Protein AF-A0A533XH03-F1 (afdb_monomer)

Solvent-accessible surface area (backbone atoms only — not comparable to full-atom values): 8552 Å² total; per-residue (Å²): 132,84,80,72,77,79,55,45,36,20,59,55,50,42,56,50,32,41,78,64,39,35,42,55,83,45,78,31,44,38,31,40,45,45,75,72,92,84,51,80,44,82,40,80,40,59,32,47,67,52,38,63,72,67,66,63,76,37,39,36,33,43,39,34,50,44,50,45,43,66,99,48,91,47,102,49,60,51,48,59,33,42,35,39,39,34,32,40,72,48,95,93,38,65,48,82,59,46,69,46,64,68,70,48,70,76,60,98,69,88,46,72,69,50,54,54,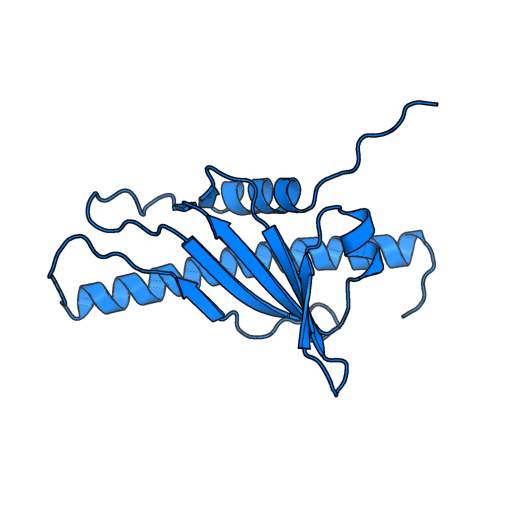50,52,53,56,49,50,52,52,52,32,50,47,54,51,50,43,54,49,54,53,51,51,55,42,54,52,47,28,62,78,69,68,55,81,131

Radius of gyration: 17.08 Å; Cα contacts (8 Å, |Δi|>4): 236; chains: 1; bounding box: 43×24×58 Å

Structure (mmCIF, N/CA/C/O backbone):
data_AF-A0A533XH03-F1
#
_entry.id   AF-A0A533XH03-F1
#
loop_
_atom_site.group_PDB
_atom_site.id
_atom_site.type_symbol
_atom_site.label_atom_id
_atom_site.label_alt_id
_atom_site.label_comp_id
_atom_site.label_a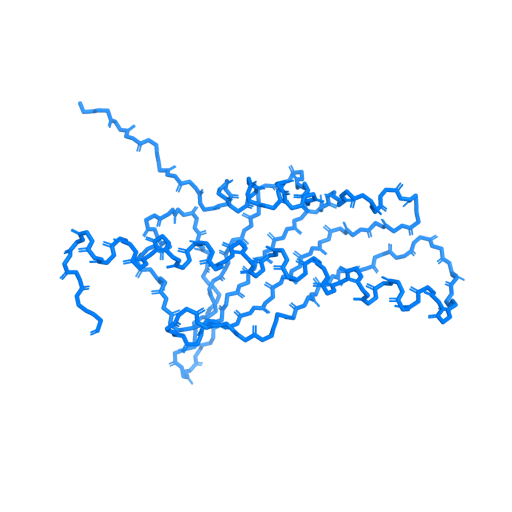sym_id
_atom_site.label_entity_id
_atom_site.label_seq_id
_atom_site.pdbx_PDB_ins_code
_atom_sit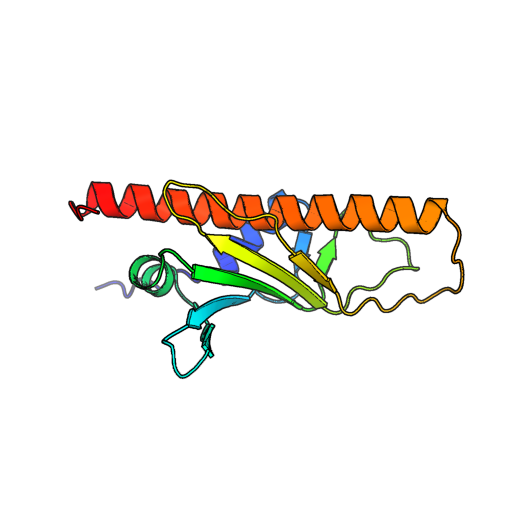e.Cartn_x
_atom_site.Cartn_y
_atom_site.Cartn_z
_atom_site.occupancy
_atom_site.B_iso_or_equiv
_atom_site.auth_seq_id
_atom_site.auth_comp_id
_atom_site.auth_asym_id
_atom_site.auth_atom_id
_atom_site.pdbx_PDB_model_num
ATOM 1 N N . MET A 1 1 ? 5.589 12.569 31.742 1.00 42.75 1 MET A N 1
ATOM 2 C CA . MET A 1 1 ? 4.852 11.869 30.667 1.00 42.75 1 MET A CA 1
ATOM 3 C C . MET A 1 1 ? 5.755 11.829 29.450 1.00 42.75 1 MET A C 1
ATOM 5 O O . MET A 1 1 ? 6.034 12.877 28.885 1.00 42.75 1 MET A O 1
ATOM 9 N N . THR A 1 2 ? 6.311 10.673 29.101 1.00 47.31 2 THR A N 1
ATOM 10 C CA . THR A 1 2 ? 7.083 10.542 27.862 1.00 47.31 2 THR A CA 1
ATOM 11 C C . THR A 1 2 ? 6.105 10.635 26.697 1.00 47.31 2 THR A C 1
ATOM 13 O O . THR A 1 2 ? 5.283 9.743 26.500 1.00 47.31 2 THR A O 1
ATOM 16 N N . SER A 1 3 ? 6.149 11.748 25.963 1.00 52.34 3 SER A N 1
ATOM 17 C CA . SER A 1 3 ? 5.499 11.865 24.658 1.00 52.34 3 SER A CA 1
ATOM 18 C C . SER A 1 3 ? 6.087 10.769 23.769 1.00 52.34 3 SER A C 1
ATOM 20 O O . SER A 1 3 ? 7.226 10.874 23.309 1.00 52.34 3 SER A O 1
ATOM 22 N N . ARG A 1 4 ? 5.382 9.639 23.638 1.00 75.44 4 ARG A N 1
ATOM 23 C CA . ARG A 1 4 ? 5.787 8.586 22.707 1.00 75.44 4 ARG A CA 1
ATOM 24 C C . ARG A 1 4 ? 5.620 9.169 21.314 1.00 75.44 4 ARG A C 1
ATOM 26 O O . ARG A 1 4 ? 4.515 9.558 20.947 1.00 75.44 4 ARG A O 1
ATOM 33 N N . LYS A 1 5 ? 6.721 9.250 20.564 1.00 83.19 5 LYS A N 1
ATOM 34 C CA . LYS A 1 5 ? 6.668 9.648 19.157 1.00 83.19 5 LYS A CA 1
ATOM 35 C C . LYS A 1 5 ? 5.668 8.738 18.429 1.00 83.19 5 LYS A C 1
ATOM 37 O O . LYS A 1 5 ? 5.695 7.527 18.673 1.00 83.19 5 LYS A O 1
ATOM 42 N N . PRO A 1 6 ? 4.787 9.293 17.582 1.00 88.12 6 PRO A N 1
ATOM 43 C CA . PRO A 1 6 ? 3.853 8.487 16.814 1.00 88.12 6 PRO A CA 1
ATOM 44 C C . PRO A 1 6 ? 4.626 7.533 15.903 1.00 88.12 6 PRO A C 1
ATOM 46 O O . PRO A 1 6 ? 5.630 7.913 15.302 1.00 88.12 6 PRO A O 1
ATOM 49 N N . VAL A 1 7 ? 4.158 6.289 15.814 1.00 91.94 7 VAL A N 1
ATOM 50 C CA . VAL A 1 7 ? 4.714 5.302 14.884 1.00 91.94 7 VAL A CA 1
ATOM 51 C C . VAL A 1 7 ? 4.192 5.630 13.490 1.00 91.94 7 VAL A C 1
ATOM 53 O O . VAL A 1 7 ? 2.975 5.667 13.291 1.00 91.94 7 VAL A O 1
ATOM 56 N N . LEU A 1 8 ? 5.088 5.881 12.536 1.00 94.88 8 LEU A N 1
ATOM 57 C CA . LEU A 1 8 ? 4.712 6.174 11.155 1.00 94.88 8 LEU A CA 1
ATOM 58 C C . LEU A 1 8 ? 4.418 4.874 10.404 1.00 94.88 8 LEU A C 1
ATOM 60 O O . LEU A 1 8 ? 5.175 3.910 10.485 1.00 94.88 8 LEU A O 1
ATOM 64 N N . VAL A 1 9 ? 3.323 4.846 9.645 1.00 94.06 9 VAL A N 1
ATOM 65 C CA . VAL A 1 9 ? 2.981 3.687 8.801 1.00 94.06 9 VAL A CA 1
ATOM 66 C C . VAL A 1 9 ? 3.991 3.519 7.683 1.00 94.06 9 VAL A C 1
ATOM 68 O O . VAL A 1 9 ? 4.356 2.392 7.367 1.00 94.06 9 VAL A O 1
ATOM 71 N N . GLY A 1 10 ? 4.476 4.628 7.127 1.00 93.06 10 GLY A N 1
ATOM 72 C CA . GLY A 1 10 ? 5.501 4.602 6.093 1.00 93.06 10 GLY A CA 1
ATOM 73 C C . GLY A 1 10 ? 6.777 3.887 6.539 1.00 93.06 10 GLY A C 1
ATOM 74 O O . GLY A 1 10 ? 7.320 3.105 5.768 1.00 93.06 10 GLY A O 1
ATOM 75 N N . ASP A 1 11 ? 7.195 4.049 7.798 1.00 92.38 11 ASP A N 1
ATOM 76 C CA . ASP A 1 11 ? 8.374 3.359 8.343 1.00 92.38 11 ASP A CA 1
ATOM 77 C C . ASP A 1 11 ? 8.136 1.846 8.474 1.00 92.38 11 ASP A C 1
ATOM 79 O O . ASP A 1 11 ? 9.010 1.041 8.153 1.00 92.38 11 ASP A O 1
ATOM 83 N N . ILE A 1 12 ? 6.931 1.439 8.895 1.00 90.94 12 ILE A N 1
ATOM 84 C CA . ILE A 1 12 ? 6.545 0.019 8.957 1.00 90.94 12 ILE A CA 1
ATOM 85 C C . ILE A 1 12 ? 6.534 -0.583 7.547 1.00 90.94 12 ILE A C 1
ATOM 87 O O . ILE A 1 12 ? 7.068 -1.671 7.330 1.00 90.94 12 ILE A O 1
ATOM 91 N N . VAL A 1 13 ? 5.934 0.124 6.586 1.00 91.06 13 VAL A N 1
ATOM 92 C CA . VAL A 1 13 ? 5.881 -0.301 5.184 1.00 91.06 13 VAL A CA 1
ATOM 93 C C . VAL A 1 13 ? 7.295 -0.406 4.614 1.00 91.06 13 VAL A C 1
ATOM 95 O O . VAL A 1 13 ? 7.616 -1.438 4.036 1.00 91.06 13 VAL A O 1
ATOM 98 N N . ALA A 1 14 ? 8.157 0.591 4.827 1.00 91.38 14 ALA A N 1
ATOM 99 C CA . ALA A 1 14 ? 9.553 0.560 4.392 1.00 91.38 14 ALA A CA 1
ATOM 100 C C . ALA A 1 14 ? 10.283 -0.683 4.914 1.00 91.38 14 ALA A C 1
ATOM 102 O O . ALA A 1 14 ? 10.844 -1.436 4.123 1.00 91.3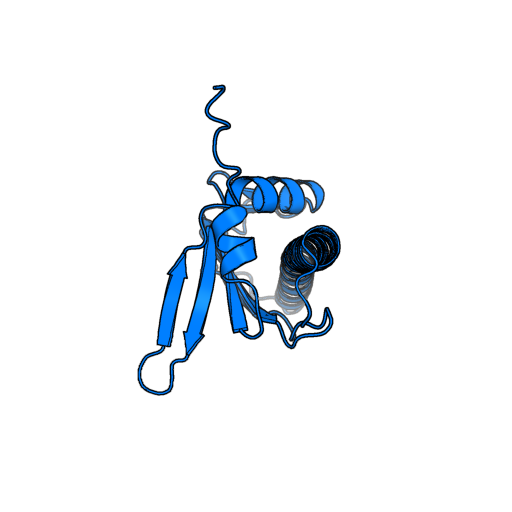8 14 ALA A O 1
ATOM 103 N N . ALA A 1 15 ? 10.201 -0.953 6.220 1.00 88.06 15 ALA A N 1
ATOM 104 C CA . ALA A 1 15 ? 10.868 -2.100 6.833 1.00 88.06 15 ALA A CA 1
ATOM 105 C C . ALA A 1 15 ? 10.358 -3.450 6.291 1.00 88.06 15 ALA A C 1
ATOM 107 O O . ALA A 1 15 ? 11.128 -4.393 6.092 1.00 88.06 15 ALA A O 1
ATOM 108 N N . LEU A 1 16 ? 9.053 -3.572 6.035 1.00 85.62 16 LEU A N 1
ATOM 109 C CA . LEU A 1 16 ? 8.469 -4.792 5.466 1.00 85.62 16 LEU A CA 1
ATOM 110 C C . LEU A 1 16 ? 8.861 -4.986 3.995 1.00 85.62 16 LEU A C 1
ATOM 112 O O . LEU A 1 16 ? 9.125 -6.113 3.569 1.00 85.62 16 LEU A O 1
ATOM 116 N N . LEU A 1 17 ? 8.955 -3.899 3.233 1.00 86.44 17 LEU A N 1
ATOM 117 C CA . LEU A 1 17 ? 9.394 -3.927 1.842 1.00 86.44 17 LEU A CA 1
ATOM 118 C C . LEU A 1 17 ? 10.886 -4.218 1.701 1.00 86.44 17 LEU A C 1
ATOM 120 O O . LEU A 1 17 ? 11.258 -4.993 0.819 1.00 86.44 17 LEU A O 1
ATOM 124 N N . GLU A 1 18 ? 11.719 -3.687 2.594 1.00 86.19 18 GLU A N 1
ATOM 125 C CA . GLU A 1 18 ? 13.162 -3.927 2.605 1.00 86.19 18 GLU A CA 1
ATOM 126 C C . GLU A 1 18 ? 13.483 -5.403 2.865 1.00 86.19 18 GLU A C 1
ATOM 128 O O . GLU A 1 18 ? 14.296 -5.988 2.154 1.00 86.19 18 GLU A O 1
ATOM 133 N N . ASN A 1 19 ? 12.756 -6.064 3.775 1.00 77.81 19 ASN A N 1
ATOM 134 C CA . ASN A 1 19 ? 12.823 -7.526 3.938 1.00 77.81 19 ASN A CA 1
ATOM 135 C C . ASN A 1 19 ? 12.404 -8.280 2.667 1.00 77.81 19 ASN A C 1
ATOM 137 O O . ASN A 1 19 ? 12.849 -9.395 2.391 1.00 77.81 19 ASN A O 1
ATOM 141 N N . GLY A 1 20 ? 11.530 -7.661 1.881 1.00 70.31 20 GLY A N 1
ATOM 142 C CA . GLY A 1 20 ? 11.173 -8.109 0.552 1.00 70.31 20 GLY A CA 1
ATOM 143 C C . GLY A 1 20 ? 12.201 -7.734 -0.514 1.00 70.31 20 GLY A C 1
ATOM 144 O O . GLY A 1 20 ? 11.949 -8.040 -1.667 1.00 70.31 20 GLY A O 1
ATOM 145 N N . GLY A 1 21 ? 13.328 -7.090 -0.226 1.00 76.69 21 GLY A N 1
ATOM 146 C CA . GLY A 1 21 ? 14.283 -6.618 -1.234 1.00 76.69 21 GLY A CA 1
ATOM 147 C C . GLY A 1 21 ? 13.742 -5.487 -2.113 1.00 76.69 21 GLY A C 1
ATOM 148 O O . GLY A 1 21 ? 14.044 -5.423 -3.302 1.00 76.69 21 GLY A O 1
ATOM 149 N N . ILE A 1 22 ? 12.863 -4.647 -1.567 1.00 81.94 22 ILE A N 1
ATOM 150 C CA . ILE A 1 22 ? 12.463 -3.363 -2.145 1.00 81.94 22 ILE A CA 1
ATOM 151 C C . ILE A 1 22 ? 12.878 -2.297 -1.137 1.00 81.94 22 ILE A C 1
ATOM 153 O O . ILE A 1 22 ? 12.241 -2.121 -0.102 1.00 81.94 22 ILE A O 1
ATOM 157 N N . ARG A 1 23 ? 13.964 -1.605 -1.439 1.00 84.19 23 ARG A N 1
ATOM 158 C CA . ARG A 1 23 ? 14.423 -0.426 -0.723 1.00 84.19 23 ARG A CA 1
ATOM 159 C C . ARG A 1 23 ? 13.779 0.813 -1.330 1.00 84.19 23 ARG A C 1
ATOM 161 O O . ARG A 1 23 ? 13.395 0.846 -2.497 1.00 84.19 23 ARG A O 1
ATOM 168 N N . SER A 1 24 ? 13.620 1.839 -0.515 1.00 76.75 24 SER A N 1
ATOM 169 C CA . SER A 1 24 ? 13.096 3.121 -0.958 1.00 76.75 24 SER A CA 1
ATOM 170 C C . SER A 1 24 ? 13.992 4.209 -0.409 1.00 76.75 24 SER A C 1
ATOM 172 O O . SER A 1 24 ? 14.344 4.190 0.769 1.00 76.75 24 SER A O 1
ATOM 174 N N . THR A 1 25 ? 14.365 5.150 -1.267 1.00 78.69 25 THR A N 1
ATOM 175 C CA . THR A 1 25 ? 15.147 6.323 -0.855 1.00 78.69 25 THR A CA 1
ATOM 176 C C . THR A 1 25 ? 14.294 7.321 -0.071 1.00 78.69 25 THR A C 1
ATOM 178 O O . THR A 1 25 ? 14.821 8.137 0.684 1.00 78.69 25 THR A O 1
ATOM 181 N N . THR A 1 26 ? 12.969 7.225 -0.206 1.00 86.06 26 THR A N 1
ATOM 182 C CA . THR A 1 26 ? 11.978 8.012 0.530 1.00 86.06 26 THR A CA 1
ATOM 183 C C . THR A 1 26 ? 11.051 7.111 1.341 1.00 86.06 26 THR A C 1
ATOM 185 O O . THR A 1 26 ? 10.888 5.925 1.052 1.00 86.06 26 THR A O 1
ATOM 188 N N . THR A 1 27 ? 10.410 7.656 2.371 1.00 90.94 27 THR A N 1
ATOM 189 C CA . THR A 1 27 ? 9.418 6.905 3.145 1.00 90.94 27 THR A CA 1
ATOM 190 C C . THR A 1 27 ? 8.192 6.593 2.269 1.00 90.94 27 THR A C 1
ATOM 192 O O . THR A 1 27 ? 7.571 7.528 1.757 1.00 90.94 27 THR A O 1
ATOM 195 N N . PRO A 1 28 ? 7.798 5.313 2.109 1.00 93.50 28 PRO A N 1
ATOM 196 C CA . PRO A 1 28 ? 6.586 4.938 1.391 1.00 93.50 28 PRO A CA 1
ATOM 197 C C . PRO A 1 28 ? 5.339 5.590 1.985 1.00 93.50 28 PRO A C 1
ATOM 199 O O . PRO A 1 28 ? 5.204 5.726 3.202 1.00 93.50 28 PRO A O 1
ATOM 202 N N . VAL A 1 29 ? 4.386 5.924 1.122 1.00 95.88 29 VAL A N 1
ATOM 203 C CA . VAL A 1 29 ? 3.136 6.574 1.515 1.00 95.88 29 VAL A CA 1
ATOM 204 C C . VAL A 1 29 ? 1.975 5.603 1.353 1.00 95.88 29 VAL A C 1
ATOM 206 O O . VAL A 1 29 ? 1.820 4.972 0.306 1.00 95.88 29 VAL A O 1
ATOM 209 N N . LEU A 1 30 ? 1.136 5.491 2.385 1.00 96.06 30 LEU A N 1
ATOM 210 C CA . LEU A 1 30 ? -0.103 4.722 2.330 1.00 96.06 30 LEU A CA 1
ATOM 211 C C . LEU A 1 30 ? -1.287 5.663 2.108 1.00 96.06 30 LEU A C 1
ATOM 213 O O . LEU A 1 30 ? -1.520 6.580 2.890 1.00 96.06 30 LEU A O 1
ATOM 217 N N . TYR A 1 31 ? -2.080 5.391 1.079 1.00 96.00 31 TYR A N 1
ATOM 218 C CA . TYR A 1 31 ? -3.339 6.071 0.812 1.00 96.00 31 TYR A CA 1
ATOM 219 C C . TYR A 1 31 ? -4.532 5.121 0.952 1.00 96.00 31 TYR A C 1
ATOM 221 O O . TYR A 1 31 ? -4.464 3.950 0.580 1.00 96.00 31 TYR A O 1
ATOM 229 N N . LEU A 1 32 ? -5.653 5.661 1.421 1.00 94.75 32 LEU A N 1
ATOM 230 C CA . LEU A 1 32 ? -6.981 5.057 1.376 1.00 94.75 32 LEU A CA 1
ATOM 231 C C . LEU A 1 32 ? -7.863 5.859 0.418 1.00 94.75 32 LEU A C 1
ATOM 233 O O . LEU A 1 32 ? -8.064 7.063 0.586 1.00 94.75 32 LEU A O 1
ATOM 237 N N . TRP A 1 33 ? -8.424 5.172 -0.567 1.00 91.38 33 TRP A N 1
ATOM 238 C CA . TRP A 1 33 ? -9.459 5.685 -1.450 1.00 91.38 33 TRP A CA 1
ATOM 239 C C . TRP A 1 33 ? -10.822 5.356 -0.851 1.00 91.38 33 TRP A C 1
ATOM 241 O O . TRP A 1 33 ? -11.251 4.200 -0.834 1.00 91.38 33 TRP A O 1
ATOM 251 N N . LYS A 1 34 ? -11.496 6.386 -0.339 1.00 81.62 34 LYS A N 1
ATOM 252 C CA . LYS A 1 34 ? -12.825 6.263 0.252 1.00 81.62 34 LYS A CA 1
ATOM 253 C C . LYS A 1 34 ? -13.863 6.778 -0.730 1.00 81.62 34 LYS A C 1
ATOM 255 O O . LYS A 1 34 ? -13.842 7.952 -1.105 1.00 81.62 34 LYS A O 1
ATOM 260 N N . ASP A 1 35 ? -14.765 5.892 -1.125 1.00 78.88 35 ASP A N 1
ATOM 261 C CA . ASP A 1 35 ? -15.950 6.254 -1.885 1.00 78.88 35 ASP A CA 1
ATOM 262 C C . ASP A 1 35 ? -17.080 6.597 -0.907 1.00 78.88 35 ASP A C 1
ATOM 264 O O . ASP A 1 35 ? -17.424 5.805 -0.030 1.00 78.88 35 ASP A O 1
ATOM 268 N N . SER A 1 36 ? -17.619 7.810 -1.020 1.00 71.44 36 SER A N 1
ATOM 269 C CA . SER A 1 36 ? -18.793 8.260 -0.257 1.00 71.44 36 SER A CA 1
ATOM 270 C C . SER A 1 36 ? -20.043 8.407 -1.137 1.00 71.44 36 SER A C 1
ATOM 272 O O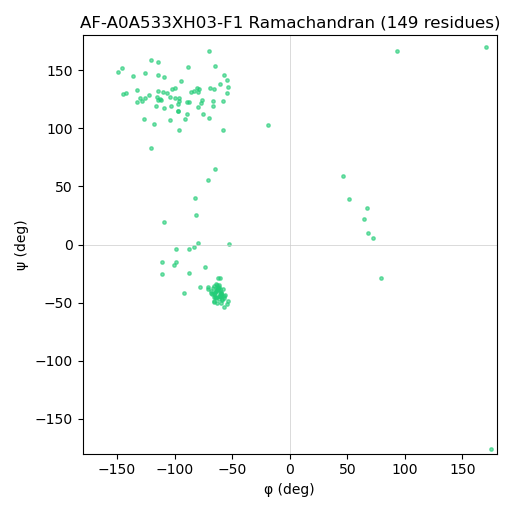 . SER A 1 36 ? -20.972 9.136 -0.795 1.00 71.44 36 SER A O 1
ATOM 274 N N . GLY A 1 37 ? -20.056 7.760 -2.305 1.00 67.69 37 GLY A N 1
ATOM 275 C CA . GLY A 1 37 ? -21.147 7.744 -3.280 1.00 67.69 37 GLY A CA 1
ATOM 276 C C . GLY A 1 37 ? -21.223 8.989 -4.166 1.00 67.69 37 GLY A C 1
ATOM 277 O O . GLY A 1 37 ? -21.663 8.902 -5.307 1.00 67.69 37 GLY A O 1
ATOM 278 N N . ARG A 1 38 ? -20.783 10.156 -3.675 1.00 68.94 38 ARG A N 1
ATOM 279 C CA . ARG A 1 38 ? -20.723 11.409 -4.459 1.00 68.94 38 ARG A CA 1
ATOM 280 C C . ARG A 1 38 ? -19.305 11.873 -4.770 1.00 68.94 38 ARG A C 1
ATOM 282 O O . ARG A 1 38 ? -19.103 12.605 -5.732 1.00 68.94 38 ARG A O 1
ATOM 289 N N . VAL A 1 39 ? -18.340 11.487 -3.939 1.00 73.81 39 VAL A N 1
ATOM 290 C CA . VAL A 1 39 ? -16.941 11.904 -4.052 1.00 73.81 39 VAL A CA 1
ATOM 291 C C . VAL A 1 39 ? -16.049 10.731 -3.677 1.00 73.81 39 VAL A C 1
ATOM 293 O O . VAL A 1 39 ? -16.213 10.130 -2.610 1.00 73.81 39 VAL A O 1
ATOM 296 N N . VAL A 1 40 ? -15.077 10.466 -4.545 1.00 80.00 40 VAL A N 1
ATOM 297 C CA . VAL A 1 40 ? -13.938 9.600 -4.261 1.00 80.00 40 VAL A CA 1
ATOM 298 C C . VAL A 1 40 ? -12.833 10.472 -3.668 1.00 80.00 40 VAL A C 1
ATOM 300 O O . VAL A 1 40 ? -12.290 11.345 -4.344 1.00 80.00 40 VAL A O 1
ATOM 303 N N . ARG A 1 41 ? -12.514 10.267 -2.386 1.00 85.81 41 ARG A N 1
ATOM 304 C CA . ARG A 1 41 ? -11.448 11.003 -1.691 1.00 85.81 41 ARG A CA 1
ATOM 305 C C . ARG A 1 41 ? -10.244 10.097 -1.470 1.00 85.81 41 ARG A C 1
ATOM 307 O O . ARG A 1 41 ? -10.384 9.011 -0.912 1.00 85.81 41 ARG A O 1
ATOM 314 N N . ARG A 1 42 ? -9.059 10.588 -1.836 1.00 92.19 42 ARG A N 1
ATOM 315 C CA . ARG A 1 42 ? -7.773 10.001 -1.444 1.00 92.19 42 ARG A CA 1
ATOM 316 C C . ARG A 1 42 ? -7.341 10.583 -0.097 1.00 92.19 42 ARG A C 1
ATOM 318 O O . ARG A 1 42 ? -7.237 11.802 0.040 1.00 92.19 42 ARG A O 1
ATOM 325 N N . ILE A 1 43 ? -7.125 9.725 0.893 1.00 94.19 43 ILE A N 1
ATOM 326 C CA . ILE A 1 43 ? -6.695 10.083 2.249 1.00 94.19 43 ILE A CA 1
ATOM 327 C C . ILE A 1 43 ? -5.315 9.479 2.474 1.00 94.19 43 ILE A C 1
ATOM 329 O O . ILE A 1 43 ? -5.145 8.284 2.270 1.00 94.19 43 ILE A O 1
ATOM 333 N N . GLU A 1 44 ? -4.342 10.285 2.881 1.00 96.06 44 GLU A N 1
ATOM 334 C CA . GLU A 1 44 ? -3.037 9.787 3.320 1.00 96.06 44 GLU A CA 1
ATOM 335 C C . GLU A 1 44 ? -3.125 9.275 4.756 1.00 96.06 44 GLU A C 1
ATOM 337 O O . GLU A 1 44 ? -3.661 9.966 5.621 1.00 96.06 44 GLU A O 1
ATOM 342 N N . ILE A 1 45 ? -2.602 8.078 4.998 1.00 96.31 45 ILE A N 1
ATOM 343 C CA . ILE A 1 45 ? -2.489 7.464 6.318 1.00 96.31 45 ILE A CA 1
ATOM 344 C C . ILE A 1 45 ? -1.029 7.588 6.753 1.00 96.31 45 ILE A C 1
ATOM 346 O O . ILE A 1 45 ? -0.158 6.891 6.231 1.00 96.31 45 ILE A O 1
ATOM 350 N N . LYS A 1 46 ? -0.755 8.477 7.709 1.00 95.75 46 LYS A N 1
ATOM 351 C CA . LYS A 1 46 ? 0.606 8.809 8.149 1.00 95.75 46 LYS A CA 1
ATOM 352 C C . LYS A 1 46 ? 1.049 7.955 9.322 1.00 95.75 46 LYS A C 1
ATOM 354 O O . LYS A 1 46 ? 2.192 7.503 9.362 1.00 95.75 46 LYS A O 1
ATOM 359 N N . THR A 1 47 ? 0.158 7.736 10.286 1.00 95.38 47 THR A N 1
ATOM 360 C CA . THR A 1 47 ? 0.496 7.066 11.551 1.00 95.38 47 THR A CA 1
ATOM 361 C C . THR A 1 47 ? -0.205 5.725 11.710 1.00 95.38 47 THR A C 1
ATOM 363 O O . THR A 1 47 ? -1.253 5.472 11.116 1.00 95.38 47 THR A O 1
ATOM 366 N N . LEU A 1 48 ? 0.364 4.852 12.54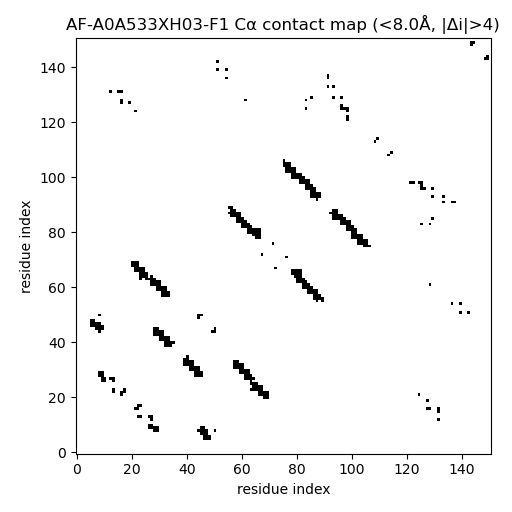5 1.00 92.38 48 LEU A N 1
ATOM 367 C CA . LEU A 1 48 ? -0.247 3.562 12.867 1.00 92.38 48 LEU A CA 1
ATOM 368 C C . LEU A 1 48 ? -1.608 3.752 13.544 1.00 92.38 48 LEU A C 1
ATOM 370 O O . LEU A 1 48 ? -2.524 2.976 13.309 1.00 92.38 48 LEU A O 1
ATOM 374 N N . GLU A 1 49 ? -1.766 4.797 14.354 1.00 91.50 49 GLU A N 1
ATOM 375 C CA . GLU A 1 49 ? -3.043 5.121 14.991 1.00 91.50 49 GLU A CA 1
ATOM 376 C C . GLU A 1 49 ? -4.112 5.520 13.964 1.00 91.50 49 GLU A C 1
ATOM 378 O O . GLU A 1 49 ? -5.227 5.002 14.007 1.00 91.50 49 GLU A O 1
ATOM 383 N N . GLU A 1 50 ? -3.762 6.370 12.993 1.00 94.12 50 GLU A N 1
ATOM 384 C CA . GLU A 1 50 ? -4.652 6.702 11.874 1.00 94.12 50 GLU A CA 1
ATOM 385 C C . GLU A 1 50 ? -5.019 5.458 11.067 1.00 94.12 50 GLU A C 1
ATOM 387 O O . GLU A 1 50 ? -6.186 5.277 10.726 1.00 94.12 50 GLU A O 1
ATOM 392 N N . PHE A 1 51 ? -4.046 4.580 10.798 1.00 94.06 51 PHE A N 1
ATOM 393 C CA . PHE A 1 51 ? -4.304 3.310 10.129 1.00 94.06 51 PHE A CA 1
ATOM 394 C C . PHE A 1 51 ? -5.330 2.488 10.905 1.00 94.06 51 PHE A C 1
ATOM 396 O O . PHE A 1 51 ? -6.353 2.118 10.343 1.00 94.06 51 PHE A O 1
ATOM 403 N N . LEU A 1 52 ? -5.107 2.254 12.199 1.00 91.38 52 LEU A N 1
ATOM 404 C CA . LEU A 1 52 ? -6.009 1.459 13.033 1.00 91.38 52 LEU A CA 1
ATOM 405 C C . LEU A 1 52 ? -7.413 2.076 13.150 1.00 91.38 52 LEU A C 1
ATOM 407 O O . LEU A 1 52 ? -8.383 1.346 13.312 1.00 91.38 52 LEU A O 1
ATOM 411 N N . SER A 1 53 ? -7.535 3.400 13.056 1.00 90.50 53 SER A N 1
ATOM 412 C CA . SER A 1 53 ? -8.822 4.105 13.078 1.00 90.50 53 SER A CA 1
ATOM 413 C C . SER A 1 53 ? -9.572 4.030 11.740 1.00 90.50 53 SER A C 1
ATOM 415 O O . SER A 1 53 ? -10.799 3.937 11.707 1.00 90.50 53 SER A O 1
ATOM 417 N N . LEU A 1 54 ? -8.843 4.068 10.622 1.00 91.81 54 LEU A N 1
ATOM 418 C CA . LEU A 1 54 ? -9.414 4.159 9.274 1.00 91.81 54 LEU A CA 1
ATOM 419 C C . LEU A 1 54 ? -9.493 2.817 8.541 1.00 91.81 54 LEU A C 1
ATOM 421 O O . LEU A 1 54 ? -10.148 2.741 7.497 1.00 91.81 54 LEU A O 1
ATOM 425 N N . PHE A 1 55 ? -8.799 1.785 9.021 1.00 91.81 55 PHE A N 1
ATOM 426 C CA . PHE A 1 55 ? -8.721 0.505 8.335 1.00 91.81 55 PHE A CA 1
ATOM 427 C C . PHE A 1 55 ? -10.087 -0.192 8.277 1.00 91.81 55 PHE A C 1
ATOM 429 O O . PHE A 1 55 ? -10.817 -0.266 9.263 1.00 91.81 55 PHE A O 1
ATOM 436 N N . GLY A 1 56 ? -10.434 -0.702 7.098 1.00 89.94 56 GLY A N 1
ATOM 437 C CA . GLY A 1 56 ? -11.720 -1.318 6.807 1.00 89.94 56 GLY A CA 1
ATOM 438 C C . GLY A 1 56 ? -11.833 -1.684 5.330 1.00 89.94 56 GLY A C 1
ATOM 439 O O . GLY A 1 56 ? -10.880 -1.546 4.565 1.00 89.94 56 GLY A O 1
ATOM 440 N N . VAL A 1 57 ? -12.999 -2.179 4.909 1.00 90.62 57 VAL A N 1
ATOM 441 C CA . VAL A 1 57 ? -13.244 -2.493 3.491 1.00 90.62 57 VAL A CA 1
ATOM 442 C C . VAL A 1 57 ? -13.031 -1.233 2.651 1.00 90.62 57 VAL A C 1
ATOM 444 O O . VAL A 1 57 ? -13.667 -0.205 2.880 1.00 90.62 57 VAL A O 1
ATOM 447 N N . GLY A 1 58 ? -12.138 -1.312 1.668 1.00 91.56 58 GLY A N 1
ATOM 448 C CA . GLY A 1 58 ? -11.729 -0.135 0.912 1.00 91.56 58 GLY A CA 1
ATOM 449 C C . GLY A 1 58 ? -10.548 -0.393 -0.007 1.00 91.56 58 GLY A C 1
ATOM 450 O O . GLY A 1 58 ? -9.924 -1.453 0.038 1.00 91.56 58 GLY A O 1
ATOM 451 N N . THR A 1 59 ? -10.263 0.580 -0.866 1.00 93.56 59 THR A N 1
ATOM 452 C CA . THR A 1 59 ? -9.139 0.515 -1.801 1.00 93.56 59 THR A CA 1
ATOM 453 C C . THR A 1 59 ? -7.943 1.237 -1.203 1.00 93.56 59 THR A C 1
ATOM 455 O O . THR A 1 59 ? -8.016 2.420 -0.883 1.00 93.56 59 THR A O 1
ATOM 458 N N . TYR A 1 60 ? -6.833 0.526 -1.080 1.00 94.50 60 TYR A N 1
ATOM 459 C CA . TYR A 1 60 ? -5.583 1.025 -0.536 1.00 94.50 60 TYR A CA 1
ATOM 460 C C . TYR A 1 60 ? -4.554 1.159 -1.647 1.00 94.50 60 TYR A C 1
ATOM 462 O O . TYR A 1 60 ? -4.509 0.350 -2.573 1.00 94.50 60 TYR A O 1
ATOM 470 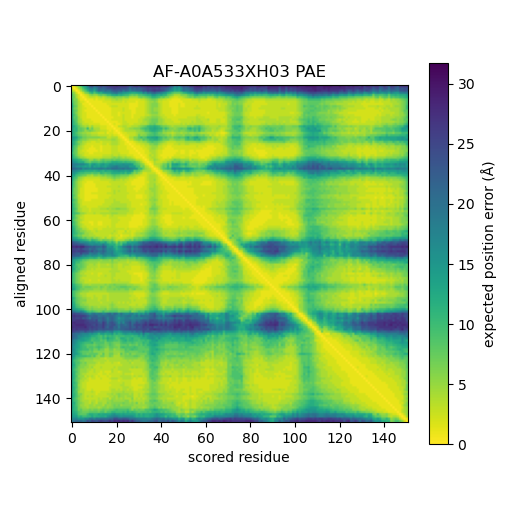N N . GLN A 1 61 ? -3.727 2.190 -1.545 1.00 94.56 61 GLN A N 1
ATOM 471 C CA . GLN A 1 61 ? -2.633 2.447 -2.463 1.00 94.56 61 GLN A CA 1
ATOM 472 C C . GLN A 1 61 ? -1.353 2.643 -1.661 1.00 94.56 61 GLN A C 1
ATOM 474 O O . GLN A 1 61 ? -1.290 3.528 -0.815 1.00 94.56 61 GLN A O 1
ATOM 479 N N . VAL A 1 62 ? -0.326 1.853 -1.951 1.00 93.88 62 VAL A N 1
ATOM 480 C CA . VAL A 1 62 ? 1.039 2.133 -1.495 1.00 93.88 62 VAL A CA 1
ATOM 481 C C . VAL A 1 62 ? 1.752 2.856 -2.624 1.00 93.88 62 VAL A C 1
ATOM 483 O O . VAL A 1 62 ? 1.741 2.383 -3.761 1.00 93.88 62 VAL A O 1
ATOM 486 N N . TYR A 1 63 ? 2.327 4.012 -2.324 1.00 93.19 63 TYR A N 1
ATOM 487 C CA . TYR A 1 63 ? 3.136 4.797 -3.245 1.00 93.19 63 TYR A CA 1
ATOM 488 C C . TYR A 1 63 ? 4.577 4.840 -2.748 1.00 93.19 63 TYR A C 1
ATOM 490 O O . TYR A 1 63 ? 4.827 5.093 -1.569 1.00 93.19 63 TYR A O 1
ATOM 498 N N . ILE A 1 64 ? 5.511 4.578 -3.651 1.00 90.00 64 ILE A N 1
ATOM 499 C CA . ILE A 1 64 ? 6.944 4.561 -3.390 1.00 90.00 64 ILE A CA 1
ATOM 500 C C . ILE A 1 64 ? 7.608 5.416 -4.455 1.00 90.00 64 ILE A C 1
ATOM 502 O O . ILE A 1 64 ? 7.409 5.191 -5.650 1.00 90.00 64 ILE A O 1
ATOM 506 N N . GLU A 1 65 ? 8.394 6.388 -4.019 1.00 88.69 65 GLU A N 1
ATOM 507 C CA . GLU A 1 65 ? 9.158 7.253 -4.906 1.00 88.69 65 GLU A CA 1
ATOM 508 C C . GLU A 1 65 ? 10.607 6.769 -4.960 1.00 88.69 65 GLU A C 1
ATOM 510 O O . GLU A 1 65 ? 11.201 6.461 -3.929 1.00 88.69 65 GLU A O 1
ATOM 515 N N . ASN A 1 66 ? 11.169 6.702 -6.165 1.00 82.38 66 ASN A N 1
ATOM 516 C CA . ASN A 1 66 ? 12.522 6.227 -6.449 1.00 82.38 66 ASN A CA 1
ATOM 517 C C . ASN A 1 66 ? 12.864 4.899 -5.730 1.00 82.38 66 ASN A C 1
ATOM 519 O O . ASN A 1 66 ? 13.800 4.865 -4.920 1.00 82.38 66 ASN A O 1
ATOM 523 N N . PRO A 1 67 ? 12.101 3.813 -5.974 1.00 83.62 67 PRO A N 1
ATOM 524 C CA . PRO A 1 67 ? 12.377 2.516 -5.370 1.00 83.62 67 PRO A CA 1
ATOM 525 C C . PRO A 1 67 ? 13.667 1.894 -5.921 1.00 83.62 67 PRO A C 1
ATOM 527 O O . PRO A 1 67 ? 13.872 1.800 -7.131 1.00 83.62 67 PRO A O 1
ATOM 530 N N . GLU A 1 68 ? 14.487 1.368 -5.020 1.00 79.88 68 GLU A N 1
ATOM 531 C CA . GLU A 1 68 ? 15.607 0.480 -5.322 1.00 79.88 68 GLU A CA 1
ATOM 532 C C . GLU A 1 68 ? 15.144 -0.960 -5.111 1.00 79.88 68 GLU A C 1
ATOM 534 O O . GLU A 1 68 ? 14.704 -1.337 -4.030 1.00 79.88 68 GLU A O 1
ATOM 539 N N . ILE A 1 69 ? 15.200 -1.799 -6.137 1.00 75.00 69 ILE A N 1
ATOM 540 C CA . ILE A 1 69 ? 14.664 -3.157 -6.038 1.00 75.00 69 ILE A CA 1
ATOM 541 C C . ILE A 1 69 ? 15.824 -4.129 -6.200 1.00 75.00 69 ILE A C 1
ATOM 543 O O . ILE A 1 69 ? 16.482 -4.169 -7.241 1.00 75.00 69 ILE A O 1
ATOM 547 N N . ASP A 1 70 ? 16.072 -4.940 -5.174 1.00 66.62 70 ASP A N 1
ATOM 548 C CA . ASP A 1 70 ? 17.097 -5.972 -5.226 1.00 66.62 70 ASP A CA 1
ATOM 549 C C . ASP A 1 70 ? 16.844 -6.863 -6.446 1.00 66.62 70 ASP A C 1
ATOM 551 O O . ASP A 1 70 ? 15.700 -7.192 -6.790 1.00 66.62 70 ASP A O 1
ATOM 555 N N . TYR A 1 71 ? 17.926 -7.268 -7.113 1.00 54.97 71 TYR A N 1
ATOM 556 C CA . TYR A 1 71 ? 17.892 -8.021 -8.372 1.00 54.97 71 TYR A CA 1
ATOM 557 C C . TYR A 1 71 ? 17.363 -7.228 -9.595 1.00 54.97 71 TYR A C 1
ATOM 559 O O . TYR A 1 71 ? 17.138 -7.832 -10.651 1.00 54.97 71 TYR A O 1
ATOM 567 N N . VAL A 1 72 ? 17.179 -5.902 -9.482 1.00 52.81 72 VAL A N 1
ATOM 568 C CA . VAL A 1 72 ? 16.758 -4.994 -10.574 1.00 52.81 72 VAL A CA 1
ATOM 569 C C . VAL A 1 72 ? 17.856 -4.025 -11.023 1.00 52.81 72 VAL A C 1
ATOM 571 O O . VAL A 1 72 ? 17.740 -3.546 -12.149 1.00 52.81 72 VAL A O 1
ATOM 574 N N . ASP A 1 73 ? 18.945 -3.840 -10.259 1.00 48.09 73 ASP A N 1
ATOM 575 C CA . ASP A 1 73 ? 20.129 -3.028 -10.624 1.00 48.09 73 ASP A CA 1
ATOM 576 C C . ASP A 1 73 ? 20.905 -3.593 -11.831 1.00 48.09 73 ASP A C 1
ATOM 578 O O . ASP A 1 73 ? 22.059 -4.014 -11.792 1.00 48.09 73 ASP A O 1
ATOM 582 N N . SER A 1 74 ? 20.238 -3.588 -12.973 1.00 49.16 74 SER A N 1
ATOM 583 C CA . SER A 1 74 ? 20.837 -3.482 -14.282 1.00 49.16 74 SER A CA 1
ATOM 584 C C . SER A 1 74 ? 20.609 -2.040 -14.712 1.00 49.16 74 SER A C 1
ATOM 586 O O . SER A 1 74 ? 19.490 -1.544 -14.606 1.00 49.16 74 SER A O 1
ATOM 588 N N . LYS A 1 75 ? 21.641 -1.375 -15.240 1.00 48.91 75 LYS A N 1
ATOM 589 C CA . LYS A 1 75 ? 21.625 0.036 -15.686 1.00 48.91 75 LYS A CA 1
ATOM 590 C C . LYS A 1 75 ? 20.498 0.427 -16.675 1.00 48.91 75 LYS A C 1
ATOM 592 O O . LYS A 1 75 ? 20.482 1.557 -17.142 1.00 48.91 75 LYS A O 1
ATOM 597 N N . ARG A 1 76 ? 19.617 -0.499 -17.068 1.00 49.97 76 ARG A N 1
ATOM 598 C CA . ARG A 1 76 ? 18.642 -0.371 -18.160 1.00 49.97 76 ARG A CA 1
ATOM 599 C C . ARG A 1 76 ? 17.210 -0.050 -17.713 1.00 49.97 76 ARG A C 1
ATOM 601 O O . ARG A 1 76 ? 16.436 0.403 -18.548 1.00 49.97 76 ARG A O 1
ATOM 608 N N . PHE A 1 77 ? 16.866 -0.258 -16.438 1.00 52.34 77 PHE A N 1
ATOM 609 C CA . PHE A 1 77 ? 15.506 -0.055 -15.919 1.00 52.34 77 PHE A CA 1
ATOM 610 C C . PHE A 1 77 ? 15.540 0.862 -14.712 1.00 52.34 77 PHE A C 1
ATOM 612 O O . PHE A 1 77 ? 15.990 0.447 -13.647 1.00 52.34 77 PHE A O 1
ATOM 619 N N . LYS A 1 78 ? 15.066 2.096 -14.887 1.00 63.31 78 LYS A N 1
ATOM 620 C CA . LYS A 1 78 ? 14.875 3.022 -13.779 1.00 63.31 78 LYS A CA 1
ATOM 621 C C . LYS A 1 78 ? 13.377 3.197 -13.558 1.00 63.31 78 LYS A C 1
ATOM 623 O O . LYS A 1 78 ? 12.661 3.643 -14.446 1.00 63.31 78 LYS A O 1
ATOM 628 N N . VAL A 1 79 ? 12.908 2.798 -12.383 1.00 72.25 79 VAL A N 1
ATOM 629 C CA . VAL A 1 79 ? 11.542 3.075 -11.931 1.00 72.25 79 VAL A CA 1
ATOM 630 C C . VAL A 1 79 ? 11.637 4.315 -11.055 1.00 72.25 79 VAL A C 1
ATOM 632 O O . VAL A 1 79 ? 12.310 4.273 -10.026 1.00 72.25 79 VAL A O 1
ATOM 635 N N . ASN A 1 80 ? 11.030 5.424 -11.475 1.00 77.81 80 ASN A N 1
ATOM 636 C CA . ASN A 1 80 ? 11.058 6.659 -10.689 1.00 77.81 80 ASN A CA 1
ATOM 637 C C . ASN A 1 80 ? 9.904 6.676 -9.677 1.00 77.81 80 ASN A C 1
ATOM 639 O O . ASN A 1 80 ? 10.018 7.281 -8.614 1.00 77.81 80 ASN A O 1
ATOM 643 N N . SER A 1 81 ? 8.823 5.946 -9.947 1.00 84.62 81 SER A N 1
ATOM 644 C CA . SER A 1 81 ? 7.746 5.730 -8.994 1.00 84.62 81 SER A CA 1
ATOM 645 C C . SER A 1 81 ? 7.057 4.382 -9.177 1.00 84.62 81 SER A C 1
ATOM 647 O O . SER A 1 81 ? 6.939 3.817 -10.267 1.00 84.62 81 SER A O 1
ATOM 649 N N . LEU A 1 82 ? 6.590 3.852 -8.055 1.00 85.56 82 LEU A N 1
ATOM 650 C CA . 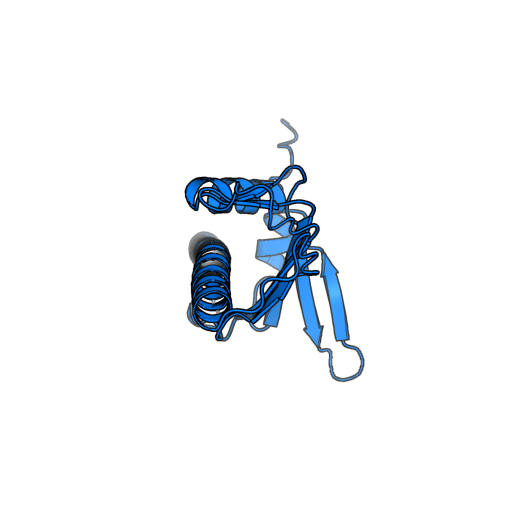LEU A 1 82 ? 5.904 2.578 -7.969 1.00 85.56 82 LEU A CA 1
ATOM 651 C C . LEU A 1 82 ? 4.657 2.766 -7.121 1.00 85.56 82 LEU A C 1
ATOM 653 O O . LEU A 1 82 ? 4.721 3.185 -5.967 1.00 85.56 82 LEU A O 1
ATOM 657 N N . SER A 1 83 ? 3.509 2.440 -7.697 1.00 89.38 83 SER A N 1
ATOM 658 C CA . SER A 1 83 ? 2.236 2.487 -7.010 1.00 89.38 83 SER A CA 1
ATOM 659 C C . SER A 1 83 ? 1.505 1.162 -7.104 1.00 89.38 83 SER A C 1
ATOM 661 O O . SER A 1 83 ? 1.288 0.631 -8.185 1.00 89.38 83 SER A O 1
ATOM 663 N N . ILE A 1 84 ? 1.121 0.609 -5.959 1.00 90.00 84 ILE A N 1
ATOM 664 C CA . ILE A 1 84 ? 0.356 -0.633 -5.893 1.00 90.00 84 ILE A CA 1
ATOM 665 C C . ILE A 1 84 ? -0.999 -0.302 -5.318 1.00 90.00 84 ILE A C 1
ATOM 667 O O . ILE A 1 84 ? -1.082 0.221 -4.209 1.00 90.00 84 ILE A O 1
ATOM 671 N N . VAL A 1 85 ? -2.047 -0.657 -6.051 1.00 91.38 85 VAL A N 1
ATOM 672 C CA . VAL A 1 85 ? -3.436 -0.467 -5.649 1.00 91.38 85 VAL A CA 1
ATOM 673 C C . VAL A 1 85 ? -4.073 -1.831 -5.419 1.00 91.38 85 VAL A C 1
ATOM 675 O O . VAL A 1 85 ? -4.053 -2.690 -6.295 1.00 91.38 85 VAL A O 1
ATOM 678 N N . THR A 1 86 ? -4.652 -2.052 -4.245 1.00 93.38 86 THR A N 1
ATOM 679 C CA . THR A 1 86 ? -5.394 -3.281 -3.926 1.00 93.38 86 THR A CA 1
ATOM 680 C C . THR A 1 86 ? -6.561 -2.965 -3.001 1.00 93.38 86 THR A C 1
ATOM 682 O O . THR A 1 86 ? -6.533 -1.994 -2.244 1.00 93.38 86 THR A O 1
ATOM 685 N N . ARG A 1 87 ? -7.624 -3.764 -3.071 1.00 93.12 87 ARG A N 1
ATOM 686 C CA . ARG A 1 87 ? -8.825 -3.584 -2.262 1.00 93.12 87 ARG A CA 1
ATOM 687 C C . ARG A 1 87 ? -8.863 -4.600 -1.133 1.00 93.12 87 ARG A C 1
ATOM 689 O O . ARG A 1 87 ? -8.818 -5.799 -1.392 1.00 93.12 87 ARG A O 1
ATOM 696 N N . TYR A 1 88 ? -9.021 -4.132 0.101 1.00 92.94 88 TYR A N 1
ATOM 697 C CA . TYR A 1 88 ? -9.375 -4.998 1.220 1.00 92.94 88 TYR A CA 1
ATOM 698 C C . TYR A 1 88 ? -10.859 -5.350 1.125 1.00 92.94 88 TYR A C 1
ATOM 700 O O . TYR A 1 88 ? -11.714 -4.464 1.040 1.00 92.94 88 TYR A O 1
ATOM 708 N N . LEU A 1 89 ? -11.154 -6.647 1.106 1.00 91.44 89 LEU A N 1
ATOM 709 C CA . LEU A 1 89 ? -12.499 -7.197 0.930 1.00 91.44 89 LEU A CA 1
ATOM 710 C C . LEU A 1 89 ? -13.154 -7.593 2.263 1.00 91.44 89 LEU A C 1
ATOM 712 O O . LEU A 1 89 ? -14.319 -7.977 2.261 1.00 91.44 89 LEU A O 1
ATOM 716 N N . GLY A 1 90 ? -12.431 -7.473 3.382 1.00 87.69 90 GLY A N 1
ATOM 717 C CA . GLY A 1 90 ? -12.842 -8.009 4.682 1.00 87.69 90 GLY A CA 1
ATOM 718 C C . GLY A 1 90 ? -12.272 -9.407 4.934 1.00 87.69 90 GLY A C 1
ATOM 719 O O . GLY A 1 90 ? -11.744 -10.045 4.023 1.00 87.69 90 GLY A O 1
ATOM 720 N N . ASP A 1 91 ? -12.345 -9.867 6.183 1.00 85.31 91 ASP A N 1
ATOM 721 C CA . ASP A 1 91 ? -11.943 -11.217 6.612 1.00 85.31 91 ASP A CA 1
ATOM 722 C C . ASP A 1 91 ? -10.530 -11.642 6.170 1.00 85.31 91 ASP A C 1
ATOM 724 O O . ASP A 1 91 ? -10.301 -12.775 5.745 1.00 85.31 91 ASP A O 1
ATOM 728 N N . GLY A 1 92 ? -9.571 -10.711 6.205 1.00 84.62 92 GLY A N 1
ATOM 729 C CA . GLY A 1 92 ? -8.191 -10.965 5.783 1.00 84.62 92 GLY A CA 1
ATOM 730 C C . GLY A 1 92 ? -8.001 -11.114 4.267 1.00 84.62 92 GLY A C 1
ATOM 731 O O . GLY A 1 92 ? -6.898 -11.425 3.819 1.00 84.62 92 GLY A O 1
ATOM 732 N N . LYS A 1 93 ? -9.044 -10.893 3.457 1.00 89.62 93 LYS A N 1
ATOM 733 C CA . LYS A 1 93 ? -8.999 -11.054 1.999 1.00 89.62 93 LYS A CA 1
ATOM 734 C C . LYS A 1 93 ? -8.703 -9.738 1.292 1.00 89.62 93 LYS A C 1
ATOM 736 O O . LYS A 1 93 ? -9.249 -8.685 1.616 1.00 89.62 93 LYS A O 1
ATOM 741 N N . TRP A 1 94 ? -7.887 -9.841 0.252 1.00 92.88 94 TRP A N 1
ATOM 742 C CA . TRP A 1 94 ? -7.487 -8.741 -0.618 1.00 92.88 94 TRP A CA 1
ATOM 743 C C . TRP A 1 94 ? -7.797 -9.093 -2.073 1.00 92.88 94 TRP A C 1
ATOM 745 O O . TRP A 1 94 ? -7.729 -10.261 -2.457 1.00 92.88 94 TRP A O 1
ATOM 755 N N . SER A 1 95 ? -8.130 -8.090 -2.882 1.00 93.06 95 SER A N 1
ATOM 756 C CA . SER A 1 95 ? -8.219 -8.253 -4.332 1.00 93.06 95 SER A CA 1
ATOM 757 C C . SER A 1 95 ? -6.835 -8.451 -4.947 1.00 93.06 95 SER A C 1
ATOM 759 O O . SER A 1 95 ? -5.812 -8.134 -4.331 1.00 93.06 95 SER A O 1
ATOM 761 N N . GLU A 1 96 ? -6.810 -8.892 -6.204 1.00 89.38 96 GLU A N 1
ATOM 762 C CA . GLU A 1 96 ? -5.581 -8.884 -6.991 1.00 89.38 96 GLU A CA 1
ATOM 763 C C . GLU A 1 96 ? -4.982 -7.462 -7.016 1.00 89.38 96 GLU A C 1
ATOM 765 O O . GLU A 1 96 ? -5.723 -6.488 -7.217 1.00 89.38 96 GLU A O 1
ATOM 770 N N . PRO A 1 97 ? -3.680 -7.312 -6.723 1.00 89.88 97 PRO A N 1
ATOM 771 C CA . PRO A 1 97 ? -3.024 -6.021 -6.680 1.00 89.88 97 PRO A CA 1
ATOM 772 C C . PRO A 1 97 ? -2.714 -5.547 -8.097 1.00 89.88 97 PRO A C 1
ATOM 774 O O . PRO A 1 97 ? -2.152 -6.272 -8.915 1.00 89.88 97 PRO A O 1
ATOM 777 N N . VAL A 1 98 ? -3.023 -4.285 -8.362 1.00 87.19 98 VAL A N 1
ATOM 778 C CA . VAL A 1 98 ? -2.675 -3.612 -9.608 1.00 87.19 98 VAL A CA 1
ATOM 779 C C . VAL A 1 98 ? -1.404 -2.816 -9.370 1.00 87.19 98 VAL A C 1
ATOM 781 O O . VAL A 1 98 ? -1.396 -1.874 -8.577 1.00 87.19 98 VAL A O 1
ATOM 784 N N . LEU A 1 99 ? -0.327 -3.200 -10.052 1.00 83.94 99 LEU A N 1
ATOM 785 C CA . LEU A 1 99 ? 0.906 -2.425 -10.079 1.00 83.94 99 LEU A CA 1
ATOM 786 C C . LEU A 1 99 ? 0.827 -1.360 -11.178 1.00 83.94 99 LEU A C 1
ATOM 788 O O . LEU A 1 99 ? 0.507 -1.660 -12.325 1.00 83.94 99 LEU A O 1
ATOM 792 N N . GLN A 1 100 ? 1.166 -0.132 -10.814 1.00 84.31 100 GLN A N 1
ATOM 793 C CA . GLN A 1 100 ? 1.341 1.013 -11.690 1.00 84.31 100 GLN A CA 1
ATOM 794 C C . GLN A 1 100 ? 2.759 1.539 -11.495 1.00 84.31 100 GLN A C 1
ATOM 796 O O . GLN A 1 100 ? 3.201 1.770 -10.371 1.00 84.31 100 GLN A O 1
ATOM 801 N N . THR A 1 101 ? 3.477 1.719 -12.589 1.00 75.88 101 THR A N 1
ATOM 802 C CA . THR A 1 101 ? 4.846 2.232 -12.605 1.00 75.88 101 THR A CA 1
ATOM 803 C C . THR A 1 101 ? 4.953 3.253 -13.714 1.00 75.88 101 THR A C 1
ATOM 805 O O . THR A 1 101 ? 4.340 3.085 -14.766 1.00 75.88 101 THR A O 1
ATOM 808 N N . ASP A 1 102 ? 5.749 4.289 -13.506 1.00 71.12 102 ASP A N 1
ATOM 809 C CA . ASP A 1 102 ? 6.023 5.315 -14.514 1.00 71.12 102 ASP A CA 1
ATOM 810 C C . ASP A 1 102 ? 7.105 4.908 -15.529 1.00 71.12 102 ASP A C 1
ATOM 812 O O . ASP A 1 102 ? 7.736 5.788 -16.097 1.00 71.12 102 ASP A O 1
ATOM 816 N N . GLU A 1 103 ? 7.304 3.594 -15.745 1.00 61.34 103 GLU A N 1
ATOM 817 C CA . GLU A 1 103 ? 8.412 2.964 -16.493 1.00 61.34 103 GLU A CA 1
ATOM 818 C C . GLU A 1 103 ? 9.167 3.917 -17.442 1.00 61.34 103 GLU A C 1
ATOM 820 O O . GLU A 1 103 ? 8.724 4.175 -18.561 1.00 61.34 103 GLU A O 1
ATOM 825 N N . GLU A 1 104 ? 10.358 4.370 -17.034 1.00 52.53 104 GLU A N 1
ATOM 826 C CA . GLU A 1 104 ? 11.340 4.943 -17.956 1.00 52.53 104 GLU A CA 1
ATOM 827 C C . GLU A 1 104 ? 12.347 3.854 -18.352 1.00 52.53 104 GLU A C 1
ATOM 829 O O . GLU A 1 104 ? 13.298 3.519 -17.637 1.00 52.53 104 GLU A O 1
ATOM 834 N N . GLU A 1 105 ? 12.130 3.261 -19.523 1.00 50.12 105 GLU A N 1
ATOM 835 C CA . GLU A 1 105 ? 13.085 2.345 -20.136 1.00 50.12 105 GLU A CA 1
ATOM 836 C C . GLU A 1 105 ? 14.206 3.146 -20.827 1.00 50.12 105 GLU A C 1
ATOM 838 O O . GLU A 1 105 ? 13.966 3.899 -21.770 1.00 50.12 105 GLU A O 1
ATOM 843 N N . VAL A 1 106 ? 15.459 2.971 -20.389 1.00 50.81 106 VAL A N 1
ATOM 844 C CA . VAL A 1 106 ? 16.620 3.698 -20.953 1.00 50.81 106 VAL A CA 1
ATOM 845 C C . VAL A 1 106 ? 17.154 3.021 -22.235 1.00 50.81 106 VAL A C 1
ATOM 847 O O . VAL A 1 106 ? 18.063 3.534 -22.886 1.00 50.81 106 VAL A O 1
ATOM 850 N N . THR A 1 107 ? 16.590 1.885 -22.673 1.00 49.91 107 THR A N 1
ATOM 851 C CA . THR A 1 107 ? 17.054 1.169 -23.883 1.00 49.91 107 THR A CA 1
ATOM 852 C C . THR A 1 107 ? 15.938 0.496 -24.690 1.00 49.91 107 THR A C 1
ATOM 854 O O . THR A 1 107 ? 15.186 -0.305 -24.160 1.00 49.91 107 THR A O 1
ATOM 857 N N . ARG A 1 108 ? 15.914 0.755 -26.007 1.00 49.75 108 ARG A N 1
ATOM 858 C CA . ARG A 1 108 ? 14.925 0.305 -27.014 1.00 49.75 108 ARG A CA 1
ATOM 859 C C . ARG A 1 108 ? 14.972 -1.202 -27.369 1.00 49.75 108 ARG A C 1
ATOM 861 O O . ARG A 1 108 ? 15.120 -1.519 -28.547 1.00 49.75 108 ARG A O 1
ATOM 868 N N . ASP A 1 109 ? 14.866 -2.135 -26.423 1.00 55.16 109 ASP A N 1
ATOM 869 C CA . ASP A 1 109 ? 14.941 -3.579 -26.745 1.00 55.16 109 ASP A CA 1
ATOM 870 C C . ASP A 1 109 ? 13.670 -4.364 -26.348 1.00 55.16 109 ASP A C 1
ATOM 872 O O . ASP A 1 109 ? 13.585 -5.030 -25.318 1.00 55.16 109 ASP A O 1
ATOM 876 N N . PHE A 1 110 ? 12.660 -4.327 -27.226 1.00 57.56 110 PHE A N 1
ATOM 877 C CA . PHE A 1 110 ? 11.305 -4.869 -27.014 1.00 57.56 110 PHE A CA 1
ATOM 878 C C . PHE A 1 110 ? 11.151 -6.384 -27.273 1.00 57.56 110 PHE A C 1
ATOM 880 O O . PHE A 1 110 ? 10.147 -6.827 -27.843 1.00 57.56 110 PHE A O 1
ATOM 887 N N . SER A 1 111 ? 12.118 -7.217 -26.879 1.00 62.62 111 SER A N 1
ATOM 888 C CA . SER A 1 111 ? 12.001 -8.672 -27.093 1.00 62.62 111 SER A CA 1
ATOM 889 C C . SER A 1 111 ? 10.839 -9.301 -26.292 1.00 62.62 111 SER A C 1
ATOM 891 O O . SER A 1 111 ? 10.427 -8.814 -25.236 1.00 62.62 111 SER A O 1
ATOM 893 N N . ARG A 1 112 ? 10.283 -10.423 -26.774 1.00 65.38 112 ARG A N 1
ATOM 894 C CA . ARG A 1 112 ? 9.187 -11.145 -26.090 1.00 65.38 112 ARG A CA 1
ATOM 895 C C . ARG A 1 112 ? 9.606 -11.666 -24.708 1.00 65.38 112 ARG A C 1
ATOM 897 O O . ARG A 1 112 ? 8.829 -11.588 -23.757 1.00 65.38 112 ARG A O 1
ATOM 904 N N . ASP A 1 113 ? 10.847 -12.127 -24.591 1.00 67.56 113 ASP A N 1
ATOM 905 C CA . ASP A 1 113 ? 11.449 -12.570 -23.329 1.00 67.56 113 ASP A CA 1
ATOM 906 C C . ASP A 1 113 ? 11.614 -11.423 -22.337 1.00 67.56 113 ASP A C 1
ATOM 908 O O . ASP A 1 113 ? 11.448 -11.605 -21.127 1.00 67.56 113 ASP A O 1
ATOM 912 N N . PHE A 1 114 ? 11.919 -10.232 -22.850 1.00 62.81 114 PHE A N 1
ATOM 913 C CA . PHE A 1 114 ? 12.016 -9.034 -22.042 1.00 62.81 114 PHE A CA 1
ATOM 914 C C . PHE A 1 114 ? 10.661 -8.685 -21.402 1.00 62.81 114 PHE A C 1
ATOM 916 O O . PHE A 1 114 ? 10.574 -8.591 -20.174 1.00 62.81 114 PHE A O 1
ATOM 923 N N . LYS A 1 115 ? 9.583 -8.643 -22.197 1.00 64.38 115 LYS A N 1
ATOM 924 C CA . LYS A 1 115 ? 8.217 -8.418 -21.689 1.00 64.38 115 LYS A CA 1
ATOM 925 C C . LYS A 1 115 ? 7.815 -9.452 -20.633 1.00 64.38 115 LYS A C 1
ATOM 927 O O . LYS A 1 115 ? 7.321 -9.091 -19.571 1.00 64.38 115 LYS A O 1
ATOM 932 N N . ALA A 1 116 ? 8.097 -10.735 -20.870 1.00 67.62 116 ALA A N 1
ATOM 933 C CA . ALA A 1 116 ? 7.782 -11.797 -19.913 1.00 67.62 116 ALA A CA 1
ATOM 934 C C . ALA A 1 116 ? 8.532 -11.643 -18.574 1.00 67.62 116 ALA A C 1
ATOM 936 O O . ALA A 1 116 ? 7.969 -11.899 -17.505 1.00 67.62 116 ALA A O 1
ATOM 937 N N . LYS A 1 117 ? 9.799 -11.208 -18.607 1.00 66.88 117 LYS A N 1
ATOM 938 C CA . LYS A 1 117 ? 10.576 -10.913 -17.393 1.00 66.88 117 LYS A CA 1
ATOM 939 C C . LYS A 1 117 ? 10.018 -9.696 -16.654 1.00 66.88 117 LYS A C 1
ATOM 941 O O . LYS A 1 117 ? 9.895 -9.772 -15.433 1.00 66.88 117 LYS A O 1
ATOM 946 N N . ALA A 1 118 ? 9.645 -8.629 -17.362 1.00 64.88 118 ALA A N 1
ATOM 947 C CA . ALA A 1 118 ? 9.007 -7.449 -16.775 1.00 64.88 118 ALA A CA 1
ATOM 948 C C . ALA A 1 118 ? 7.692 -7.809 -16.061 1.00 64.88 118 ALA A C 1
ATOM 950 O O . ALA A 1 118 ? 7.523 -7.493 -14.886 1.00 64.88 118 ALA A O 1
ATOM 951 N N . THR A 1 119 ? 6.822 -8.604 -16.69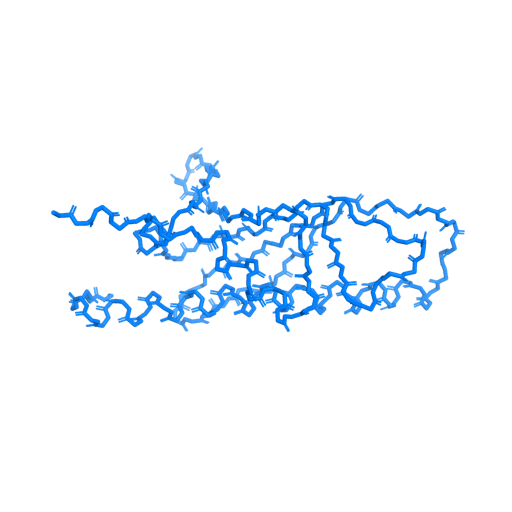2 1.00 68.50 119 THR A N 1
ATOM 952 C CA . THR A 1 119 ? 5.562 -9.054 -16.074 1.00 68.50 119 THR A CA 1
ATOM 953 C C . THR A 1 119 ? 5.784 -9.894 -14.812 1.00 68.50 119 THR A C 1
ATOM 955 O O . THR A 1 119 ? 5.133 -9.670 -13.793 1.00 68.50 119 THR A O 1
ATOM 958 N N . ARG A 1 120 ? 6.735 -10.842 -14.822 1.00 72.25 120 ARG A N 1
ATOM 959 C CA . ARG A 1 120 ? 7.057 -11.639 -13.618 1.00 72.25 120 ARG A CA 1
ATOM 960 C C . ARG A 1 120 ? 7.606 -10.775 -12.480 1.00 72.25 120 ARG A C 1
ATOM 962 O O . ARG A 1 120 ? 7.342 -11.059 -11.313 1.00 72.25 120 ARG A O 1
ATOM 969 N N . ARG A 1 121 ? 8.374 -9.732 -12.810 1.00 70.69 121 ARG A N 1
ATOM 970 C CA . ARG A 1 121 ? 8.889 -8.757 -11.836 1.00 70.69 121 ARG A CA 1
ATOM 971 C C . ARG A 1 121 ? 7.752 -7.953 -11.218 1.00 70.69 121 ARG A C 1
ATOM 973 O O . ARG A 1 121 ? 7.664 -7.907 -9.994 1.00 70.69 121 ARG A O 1
ATOM 980 N N . ALA A 1 122 ? 6.869 -7.410 -12.054 1.00 70.62 122 ALA A N 1
ATOM 981 C CA . ALA A 1 122 ? 5.687 -6.672 -11.628 1.00 70.62 122 ALA A CA 1
ATOM 982 C C . ALA A 1 122 ? 4.836 -7.487 -10.641 1.00 70.62 122 ALA A C 1
ATOM 984 O O . ALA A 1 122 ? 4.549 -7.023 -9.539 1.00 70.62 122 ALA A O 1
ATOM 985 N N . ALA A 1 123 ? 4.547 -8.748 -10.977 1.00 74.56 123 ALA A N 1
ATOM 986 C CA . ALA A 1 123 ? 3.811 -9.663 -10.104 1.00 74.56 123 ALA A CA 1
ATOM 987 C C . ALA A 1 123 ? 4.513 -9.904 -8.754 1.00 74.56 123 ALA A C 1
ATOM 989 O O . ALA A 1 123 ? 3.871 -9.890 -7.704 1.00 74.56 123 ALA A O 1
ATOM 990 N N . ARG A 1 124 ? 5.842 -10.087 -8.747 1.00 78.94 124 ARG A N 1
ATOM 991 C CA . ARG A 1 124 ? 6.608 -10.279 -7.504 1.00 78.94 124 ARG A CA 1
ATOM 992 C C . ARG A 1 124 ? 6.578 -9.034 -6.614 1.00 78.94 124 ARG A C 1
ATOM 994 O O . ARG A 1 124 ? 6.466 -9.176 -5.399 1.00 78.94 124 ARG A O 1
ATOM 1001 N N . ILE A 1 125 ? 6.702 -7.840 -7.192 1.00 78.62 125 ILE A N 1
ATOM 1002 C CA . ILE A 1 125 ? 6.638 -6.580 -6.439 1.00 78.62 125 ILE A CA 1
ATOM 1003 C C . ILE A 1 125 ? 5.239 -6.391 -5.850 1.00 78.62 125 ILE A C 1
ATOM 1005 O O . ILE A 1 125 ? 5.107 -6.174 -4.646 1.00 78.62 125 ILE A O 1
ATOM 1009 N N . ALA A 1 126 ? 4.203 -6.565 -6.673 1.00 82.19 126 ALA A N 1
ATOM 1010 C CA . ALA A 1 126 ? 2.815 -6.460 -6.244 1.00 82.19 126 ALA A CA 1
ATOM 1011 C C . ALA A 1 126 ? 2.505 -7.423 -5.082 1.00 82.19 126 ALA A C 1
ATOM 1013 O O . ALA A 1 126 ? 1.927 -7.011 -4.078 1.00 82.19 126 ALA A O 1
ATOM 1014 N N . GLY A 1 127 ? 2.988 -8.670 -5.159 1.00 85.06 127 GLY A N 1
ATOM 1015 C CA . GLY A 1 127 ? 2.836 -9.660 -4.090 1.00 85.06 127 GLY A CA 1
ATOM 1016 C C . GLY A 1 127 ? 3.526 -9.273 -2.775 1.00 85.06 127 GLY A C 1
ATOM 1017 O O . GLY A 1 127 ? 2.953 -9.468 -1.706 1.00 85.06 127 GLY A O 1
ATOM 1018 N N . LYS A 1 128 ? 4.725 -8.674 -2.822 1.00 85.56 128 LYS A N 1
ATOM 1019 C CA . LYS A 1 128 ? 5.441 -8.205 -1.615 1.00 85.56 128 LYS A CA 1
ATOM 1020 C C . LYS A 1 128 ? 4.708 -7.055 -0.924 1.00 85.56 128 LYS A C 1
ATOM 1022 O O . LYS A 1 128 ? 4.564 -7.049 0.300 1.00 85.56 128 LYS A O 1
ATOM 1027 N N . VAL A 1 129 ? 4.203 -6.106 -1.708 1.00 85.19 129 VAL A N 1
ATOM 1028 C CA . VAL A 1 129 ? 3.436 -4.971 -1.182 1.00 85.19 129 VAL A CA 1
ATOM 1029 C C . VAL A 1 129 ? 2.093 -5.436 -0.618 1.00 85.19 129 VAL A C 1
ATOM 1031 O O . VAL A 1 129 ? 1.711 -5.033 0.478 1.00 85.19 129 VAL A O 1
ATOM 1034 N N . GLN A 1 130 ? 1.400 -6.353 -1.295 1.00 87.12 130 GLN A N 1
ATOM 1035 C CA . GLN A 1 130 ? 0.175 -6.949 -0.761 1.00 87.12 130 GLN A CA 1
ATOM 1036 C C . GLN A 1 130 ? 0.435 -7.743 0.530 1.00 87.12 130 GLN A C 1
ATOM 1038 O O . GLN A 1 130 ? -0.350 -7.652 1.473 1.00 87.12 130 GLN A O 1
ATOM 1043 N N . GLY A 1 131 ? 1.546 -8.481 0.617 1.00 88.00 131 GLY A N 1
ATOM 1044 C CA . GLY A 1 131 ? 1.965 -9.153 1.851 1.00 88.00 131 GLY A CA 1
ATOM 1045 C C . GLY A 1 131 ? 2.182 -8.165 3.001 1.00 88.00 131 GLY A C 1
ATOM 1046 O O . GLY A 1 131 ? 1.702 -8.389 4.110 1.00 88.00 131 GLY A O 1
ATOM 1047 N N . THR A 1 132 ? 2.806 -7.021 2.715 1.00 88.38 132 THR A N 1
ATOM 1048 C CA . THR A 1 132 ? 2.986 -5.915 3.671 1.00 88.38 132 THR A CA 1
ATOM 1049 C C . THR A 1 132 ? 1.643 -5.391 4.195 1.00 88.38 132 THR A C 1
ATOM 1051 O O . THR A 1 132 ? 1.440 -5.290 5.405 1.00 88.38 132 THR A O 1
ATOM 1054 N N . LEU A 1 133 ? 0.683 -5.134 3.301 1.00 89.31 133 LEU A N 1
ATOM 1055 C CA . LEU A 1 133 ? -0.673 -4.715 3.675 1.00 89.31 133 LEU A CA 1
ATOM 1056 C C . LEU A 1 133 ? -1.431 -5.797 4.458 1.00 89.31 133 LEU A C 1
ATOM 1058 O O . LEU A 1 133 ? -2.187 -5.489 5.378 1.00 89.31 133 LEU A O 1
ATOM 1062 N N . THR A 1 134 ? -1.188 -7.069 4.142 1.00 91.25 134 THR A N 1
ATOM 1063 C CA . THR A 1 134 ? -1.763 -8.203 4.872 1.00 91.25 134 THR A CA 1
ATOM 1064 C C . THR A 1 134 ? -1.255 -8.232 6.313 1.00 91.25 134 THR A C 1
ATOM 1066 O O . THR A 1 134 ? -2.059 -8.345 7.237 1.00 91.25 134 THR A O 1
ATOM 1069 N N . ILE A 1 135 ? 0.047 -8.038 6.539 1.00 91.31 135 ILE A N 1
ATOM 1070 C CA . ILE A 1 135 ? 0.619 -7.944 7.892 1.00 91.31 135 ILE A CA 1
ATOM 1071 C C . ILE A 1 135 ? -0.010 -6.780 8.669 1.00 91.31 135 ILE A C 1
ATOM 1073 O O . ILE A 1 135 ? -0.424 -6.964 9.813 1.00 91.31 135 ILE A O 1
ATOM 1077 N N . LEU A 1 136 ? -0.161 -5.607 8.045 1.00 89.38 136 LEU A N 1
ATOM 1078 C CA . LEU A 1 136 ? -0.842 -4.468 8.671 1.00 89.38 136 LEU A CA 1
ATOM 1079 C C . LEU A 1 136 ? -2.299 -4.795 9.040 1.00 89.38 136 LEU A C 1
ATOM 1081 O O . LEU A 1 136 ? -2.745 -4.456 10.135 1.00 89.38 136 LEU A O 1
ATOM 1085 N N . SER A 1 137 ? -3.029 -5.508 8.176 1.00 89.31 137 SER A N 1
ATOM 1086 C CA . SER A 1 137 ? -4.397 -5.947 8.487 1.00 89.31 137 SER A CA 1
ATOM 1087 C C . SER A 1 137 ? -4.452 -6.911 9.677 1.00 89.31 137 SER A C 1
ATOM 1089 O O . SER A 1 137 ? -5.329 -6.784 10.525 1.00 89.31 137 SER A O 1
ATOM 1091 N N . ILE A 1 138 ? -3.471 -7.810 9.817 1.00 90.50 138 ILE A N 1
ATOM 1092 C CA . ILE A 1 138 ? -3.369 -8.718 10.970 1.00 90.50 138 ILE A CA 1
ATOM 1093 C C . ILE A 1 138 ? -3.120 -7.929 12.261 1.00 90.50 138 ILE A C 1
ATOM 1095 O O . ILE A 1 138 ? -3.727 -8.226 13.289 1.00 90.50 138 ILE A O 1
ATOM 1099 N N . LEU A 1 139 ? -2.270 -6.896 12.218 1.00 87.44 139 LEU A N 1
ATOM 1100 C CA . LEU A 1 139 ? -2.055 -6.009 13.367 1.00 87.44 139 LEU A CA 1
ATOM 1101 C C . LEU A 1 139 ? -3.350 -5.303 13.787 1.00 87.44 139 LEU A C 1
ATOM 1103 O O . LEU A 1 139 ? -3.612 -5.167 14.983 1.00 87.44 139 LEU A O 1
ATOM 1107 N N . TYR A 1 140 ? -4.178 -4.897 12.823 1.00 88.06 140 TYR A N 1
ATOM 1108 C CA . TYR A 1 140 ? -5.499 -4.340 13.105 1.00 88.06 140 TYR A CA 1
ATOM 1109 C C . TYR A 1 140 ? -6.444 -5.360 13.757 1.00 88.06 140 TYR A C 1
ATOM 1111 O O . TYR A 1 140 ? -7.090 -5.044 14.756 1.00 88.06 140 TYR A O 1
ATOM 1119 N N . GLU A 1 141 ? -6.497 -6.594 13.254 1.00 87.81 141 GLU A N 1
ATOM 1120 C CA . GLU A 1 141 ? -7.308 -7.656 13.863 1.00 87.81 141 GLU A CA 1
ATOM 1121 C C . GLU A 1 141 ? -6.871 -7.945 15.309 1.00 87.81 141 GLU A C 1
ATOM 1123 O O . GLU A 1 141 ? -7.704 -7.998 16.216 1.00 87.81 141 GLU A O 1
ATOM 1128 N N . ALA A 1 142 ? -5.562 -8.027 15.561 1.00 86.94 142 ALA A N 1
ATOM 1129 C CA . ALA A 1 142 ? -5.021 -8.176 16.911 1.00 86.94 142 ALA A CA 1
ATOM 1130 C C . ALA A 1 142 ? -5.398 -6.989 17.818 1.00 86.94 142 ALA A C 1
ATOM 1132 O O . ALA A 1 142 ? -5.794 -7.182 18.970 1.00 86.94 142 ALA A O 1
ATOM 1133 N N . TYR A 1 143 ? -5.329 -5.760 17.297 1.00 87.62 143 TYR A N 1
ATOM 1134 C CA . TYR A 1 143 ? -5.738 -4.557 18.022 1.00 87.62 143 TYR A CA 1
ATOM 1135 C C . TYR A 1 143 ? -7.219 -4.593 18.423 1.00 87.62 143 TYR A C 1
ATOM 1137 O O . TYR A 1 143 ? -7.535 -4.296 19.580 1.00 87.62 143 TYR A O 1
ATOM 1145 N N . LYS A 1 144 ? -8.120 -4.998 17.515 1.00 85.00 144 LYS A N 1
ATOM 1146 C CA . LYS A 1 144 ? -9.554 -5.146 17.822 1.00 85.00 144 LYS A CA 1
ATOM 1147 C C . LYS A 1 144 ? -9.788 -6.112 18.978 1.00 85.00 144 LYS A C 1
ATOM 1149 O O . LYS A 1 144 ? -10.522 -5.770 19.905 1.00 85.00 144 LYS A O 1
ATOM 1154 N N . ILE A 1 145 ? -9.124 -7.271 18.953 1.00 86.50 145 ILE A N 1
ATOM 1155 C CA . ILE A 1 145 ? -9.218 -8.289 20.009 1.00 86.50 145 ILE A CA 1
ATOM 1156 C C . ILE A 1 145 ? -8.774 -7.705 21.355 1.00 86.50 145 ILE A C 1
ATOM 1158 O O . ILE A 1 145 ? -9.512 -7.792 22.334 1.00 86.50 145 ILE A O 1
ATOM 1162 N N . ILE A 1 146 ? -7.607 -7.053 21.400 1.00 88.06 146 ILE A N 1
ATOM 1163 C CA . ILE A 1 146 ? -7.054 -6.458 22.630 1.00 88.06 146 ILE A CA 1
ATOM 1164 C C . ILE A 1 146 ? -7.977 -5.369 23.195 1.00 88.06 146 ILE A C 1
ATOM 1166 O O . ILE A 1 146 ? -8.106 -5.229 24.410 1.00 88.06 146 ILE A O 1
ATOM 1170 N N . ARG A 1 147 ? -8.619 -4.582 22.326 1.00 85.50 147 ARG A N 1
ATOM 1171 C CA . ARG A 1 147 ? -9.510 -3.481 22.719 1.00 85.50 147 ARG A CA 1
ATOM 1172 C C . ARG A 1 147 ? -10.960 -3.905 22.951 1.00 85.50 147 ARG A C 1
ATOM 1174 O O . ARG A 1 147 ? -11.763 -3.061 23.339 1.00 85.50 147 ARG A O 1
ATOM 1181 N N . GLY A 1 148 ? -11.306 -5.171 22.717 1.00 81.88 148 GLY A N 1
ATOM 1182 C CA . GLY A 1 148 ? -12.685 -5.653 22.810 1.00 81.88 148 GLY A CA 1
ATOM 1183 C C . GLY A 1 148 ? -13.629 -5.031 21.773 1.00 81.88 148 GLY A C 1
ATOM 1184 O O . GLY A 1 148 ? -14.840 -5.010 21.988 1.00 81.88 148 GLY A O 1
ATOM 1185 N N . ILE A 1 149 ? -13.095 -4.513 20.662 1.00 77.31 149 ILE A N 1
ATOM 1186 C CA . ILE A 1 149 ? -13.889 -3.954 19.564 1.00 77.31 149 ILE A CA 1
ATOM 1187 C C . ILE A 1 149 ? -14.496 -5.134 18.800 1.00 77.31 149 ILE A C 1
ATOM 1189 O O . ILE A 1 149 ? -13.771 -5.914 18.181 1.00 77.31 149 ILE A O 1
ATOM 1193 N N . ARG A 1 150 ? -15.821 -5.293 18.868 1.00 68.62 150 ARG A N 1
ATOM 1194 C CA . ARG A 1 150 ? -16.551 -6.310 18.097 1.00 68.62 150 ARG A CA 1
ATOM 1195 C C . ARG A 1 150 ? -16.828 -5.775 16.689 1.00 68.62 150 ARG A C 1
ATOM 1197 O O . ARG A 1 150 ? -17.227 -4.620 16.558 1.00 68.62 150 ARG A O 1
ATOM 1204 N N . GLY A 1 151 ? -16.539 -6.604 15.682 1.00 59.25 151 GLY A N 1
ATOM 1205 C CA . GLY A 1 151 ? -16.834 -6.347 14.267 1.00 59.25 151 GLY A CA 1
ATOM 1206 C C . GLY A 1 151 ? -18.289 -6.612 13.924 1.00 59.25 151 GLY A C 1
ATOM 1207 O O . GLY A 1 151 ? -18.897 -7.463 14.613 1.00 59.25 151 GLY A O 1
#

Mean predicted aligned error: 7.6 Å

Foldseek 3Di:
DPPDDFAFLLVLLQVLVVVLQKHAPDRKWKWWFDDPPPDTDIDTRTGLVSCLVPDDFGKMKIKGAFIDGPVPPDPFWTFRIKMKIWTDPDPLDIDQIDIDTPTDGPDDDPDPVVVVVVVVVSNSSNVSSSVSVSVSVVVSVVVCVVVVPDD

Sequence (151 aa):
MTSRKPVLVGDIVAALLENGGIRSTTTPVLYLWKDSGRVVRRIEIKTLEEFLSLFGVGTYQVYIENPEIDYVDSKRFKVNSLSIVTRYLGDGKWSEPVLQTDEEEVTRDFSRDFKAKATRRAARIAGKVQGTLTILSILYEAYKIIRGIRG

pLDDT: mean 80.54, std 13.88, range [42.75, 96.31]

Nearest PDB structures (foldseek):
  6v8s-assembly10_J  TM=3.498E-01  e=3.680E-02  Arachis hypogaea
  6sgb-assembly1_DC  TM=3.585E-01  e=1.491E+00  Trypanosoma brucei brucei
  7pua-assembly1_DC  TM=3.294E-01  e=1.893E+00  Trypanosoma brucei brucei

Secondary structure (DSSP, 8-state):
---PPPPBHHHHHHHHHHHTTEEESS--EEEEEEE-SS-EEEEEE-BHHHHHHH-SSEEEEEEEESEEETTT-STTEE-SEEEEEEEEEETTEEPPPEEEE--EESS----HHHHHHHHHHHHHHHHHHHHHHHHHHHHHHHHHHHHT---